Protein AF-A0A9E2L460-F1 (afdb_monomer_lite)

Radius of gyration: 28.59 Å; chains: 1; bounding box: 69×44×70 Å

pLDDT: mean 80.65, std 12.6, range [43.97, 96.81]

Organism: NCBI:txid2838768

Structure (mmCIF, N/CA/C/O backbone):
data_AF-A0A9E2L460-F1
#
_entry.id   AF-A0A9E2L460-F1
#
loop_
_atom_site.group_PDB
_atom_site.id
_atom_site.type_symbol
_atom_site.label_atom_id
_atom_site.label_alt_id
_atom_site.label_comp_id
_atom_site.label_asym_id
_atom_site.label_entity_id
_atom_site.label_seq_id
_atom_site.pdbx_PDB_ins_code
_atom_site.Cartn_x
_atom_site.Cartn_y
_atom_site.Cartn_z
_atom_site.occupancy
_atom_site.B_iso_or_equiv
_atom_site.auth_seq_id
_atom_site.auth_comp_id
_atom_site.auth_asym_id
_atom_site.auth_atom_id
_atom_site.pdbx_PDB_model_num
ATOM 1 N N . MET A 1 1 ? 49.991 26.097 -47.320 1.00 43.97 1 MET A N 1
ATOM 2 C CA . MET A 1 1 ? 49.537 25.570 -46.013 1.00 43.97 1 MET A CA 1
ATOM 3 C C . MET A 1 1 ? 48.182 24.904 -46.228 1.00 43.97 1 MET A C 1
ATOM 5 O O . MET A 1 1 ? 47.229 25.598 -46.544 1.00 43.97 1 MET A O 1
ATOM 9 N N . LYS A 1 2 ? 48.121 23.563 -46.229 1.00 45.56 2 LYS A N 1
ATOM 10 C CA . LYS A 1 2 ? 46.885 22.803 -46.502 1.00 45.56 2 LYS A CA 1
ATOM 11 C C . LYS A 1 2 ? 46.057 22.705 -45.217 1.00 45.56 2 LYS A C 1
ATOM 13 O O . LYS A 1 2 ? 46.533 22.156 -44.228 1.00 45.56 2 LYS A O 1
ATOM 18 N N . ASN A 1 3 ? 44.837 23.237 -45.254 1.00 48.38 3 ASN A N 1
ATOM 19 C CA . ASN A 1 3 ? 43.856 23.162 -44.174 1.00 48.38 3 ASN A CA 1
ATOM 20 C C . ASN A 1 3 ? 43.345 21.721 -44.005 1.00 48.38 3 ASN A C 1
ATOM 22 O O . ASN A 1 3 ? 42.545 21.244 -44.804 1.00 48.38 3 ASN A O 1
ATOM 26 N N . TYR A 1 4 ? 43.791 21.042 -42.946 1.00 57.22 4 TYR A N 1
ATOM 27 C CA . TYR A 1 4 ? 43.332 19.709 -42.529 1.00 57.22 4 TYR A CA 1
ATOM 28 C C . TYR A 1 4 ? 42.373 19.801 -41.326 1.00 57.22 4 TYR A C 1
ATOM 30 O O . TYR A 1 4 ? 42.657 19.265 -40.260 1.00 57.22 4 TYR A O 1
ATOM 38 N N . GLN A 1 5 ? 41.250 20.512 -41.468 1.00 56.81 5 GLN A N 1
ATOM 39 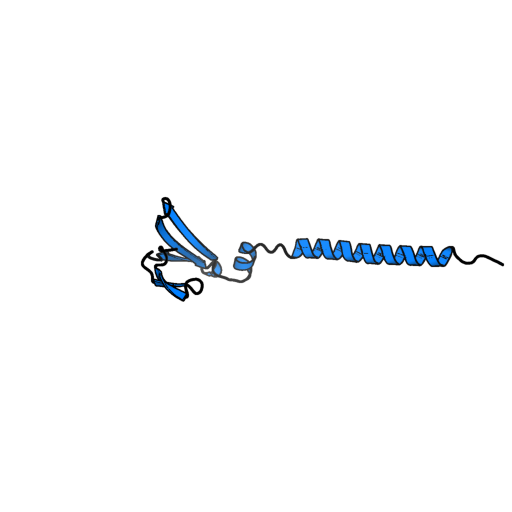C CA . GLN A 1 5 ? 40.310 20.761 -40.353 1.00 56.81 5 GLN A CA 1
ATOM 40 C C . GLN A 1 5 ? 38.868 20.253 -40.599 1.00 56.81 5 GLN A C 1
ATOM 42 O O . GLN A 1 5 ? 38.017 20.431 -39.740 1.00 56.81 5 GLN A O 1
ATOM 47 N N . GLY A 1 6 ? 38.571 19.579 -41.721 1.00 54.03 6 GLY A N 1
ATOM 48 C CA . GLY A 1 6 ? 37.193 19.148 -42.040 1.00 54.03 6 GLY A CA 1
ATOM 49 C C . GLY A 1 6 ? 36.775 17.773 -41.494 1.00 54.03 6 GLY A C 1
ATOM 50 O O . GLY A 1 6 ? 35.710 17.626 -40.914 1.00 54.03 6 GLY A O 1
ATOM 51 N N . ILE A 1 7 ? 37.622 16.745 -41.614 1.00 55.12 7 ILE A N 1
ATOM 52 C CA . ILE A 1 7 ? 37.159 15.341 -41.491 1.00 55.12 7 ILE A CA 1
ATOM 53 C C . ILE A 1 7 ? 37.192 14.811 -40.041 1.00 55.12 7 ILE A C 1
ATOM 55 O O . ILE A 1 7 ? 36.469 13.879 -39.687 1.00 55.12 7 ILE A O 1
ATOM 59 N N . LYS A 1 8 ? 38.028 15.392 -39.168 1.00 55.31 8 LYS A N 1
ATOM 60 C CA . LYS A 1 8 ? 38.146 14.968 -37.757 1.00 55.31 8 LYS A CA 1
ATOM 61 C C . LYS A 1 8 ? 37.007 15.516 -36.885 1.00 55.31 8 LYS A C 1
ATOM 63 O O . LYS A 1 8 ? 36.602 14.853 -35.936 1.00 55.31 8 LYS A O 1
ATOM 68 N N . SER A 1 9 ? 36.490 16.696 -37.238 1.00 58.75 9 SER A N 1
ATOM 69 C CA . SER A 1 9 ? 35.416 17.383 -36.514 1.00 58.75 9 SER A CA 1
ATOM 70 C C . SER A 1 9 ? 34.070 16.675 -36.700 1.00 58.75 9 SER A C 1
ATOM 72 O O . SER A 1 9 ? 33.399 16.360 -35.721 1.00 58.75 9 SER A O 1
ATOM 74 N N . GLU A 1 10 ? 33.728 16.291 -37.933 1.00 64.00 10 GLU A N 1
ATOM 75 C CA . GLU A 1 10 ? 32.454 15.620 -38.241 1.00 64.00 10 GLU A CA 1
ATOM 76 C C . GLU A 1 10 ? 32.297 14.279 -37.510 1.00 64.00 10 GLU A C 1
ATOM 78 O O . GLU A 1 10 ? 31.254 14.008 -36.919 1.00 64.00 10 GLU A O 1
ATOM 83 N N . LYS A 1 11 ? 33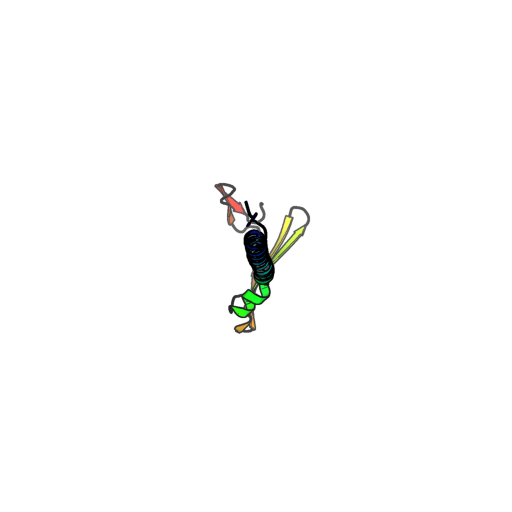.359 13.462 -37.451 1.00 71.38 11 LYS A N 1
ATOM 84 C CA . LYS A 1 11 ? 33.333 12.177 -36.727 1.00 71.38 11 LYS A CA 1
ATOM 85 C C . LYS A 1 11 ? 33.181 12.351 -35.212 1.00 71.38 11 LYS A C 1
ATOM 87 O O . LYS A 1 11 ? 32.546 11.522 -34.566 1.00 71.38 11 LYS A O 1
ATOM 92 N N . SER A 1 12 ? 33.734 13.430 -34.655 1.00 75.56 12 SER A N 1
ATOM 93 C CA . SER A 1 12 ? 33.601 13.774 -33.234 1.00 75.56 12 SER A CA 1
ATOM 94 C C . SER A 1 12 ? 32.183 14.244 -32.899 1.00 75.56 12 SER A C 1
ATOM 96 O O . SER A 1 12 ? 31.626 13.846 -31.880 1.00 75.56 12 SER A O 1
ATOM 98 N N . VAL A 1 13 ? 31.572 15.049 -33.772 1.00 85.75 13 VAL A N 1
ATOM 99 C CA . VAL A 1 13 ? 30.186 15.516 -33.613 1.00 85.75 13 VAL A CA 1
ATOM 100 C C . VAL A 1 13 ? 29.198 14.350 -33.699 1.00 85.75 13 VAL A C 1
ATOM 102 O O . VAL A 1 13 ? 28.288 14.260 -32.878 1.00 85.75 13 VAL A O 1
ATOM 105 N N . ILE A 1 14 ? 29.414 13.412 -34.627 1.00 87.12 14 ILE A N 1
ATOM 106 C CA . ILE A 1 14 ? 28.601 12.192 -34.745 1.00 87.12 14 ILE A CA 1
ATOM 107 C C . ILE A 1 14 ? 28.692 11.346 -33.468 1.00 87.12 14 ILE A C 1
ATOM 109 O O . ILE A 1 14 ? 27.676 10.851 -32.985 1.00 87.12 14 ILE A O 1
ATOM 113 N N . PHE A 1 15 ? 29.887 11.214 -32.886 1.00 88.25 15 PHE A N 1
ATOM 114 C CA . PHE A 1 15 ? 30.072 10.473 -31.639 1.00 88.25 15 PHE A CA 1
ATOM 115 C C . PHE A 1 15 ? 29.338 11.125 -30.456 1.00 88.25 15 PHE A C 1
ATOM 117 O O . PHE A 1 15 ? 28.702 10.429 -29.669 1.00 88.25 15 PHE A O 1
ATOM 124 N N . ILE A 1 16 ? 29.351 12.458 -30.357 1.00 91.50 16 ILE A N 1
ATOM 125 C CA . ILE A 1 16 ? 28.610 13.193 -29.318 1.00 91.50 16 ILE A CA 1
ATOM 126 C C . ILE A 1 16 ? 27.101 12.979 -29.470 1.00 91.50 16 ILE A C 1
ATOM 128 O O . ILE A 1 16 ? 26.424 12.691 -28.484 1.00 91.50 16 ILE A O 1
ATOM 132 N N . PHE A 1 17 ? 26.581 13.064 -30.697 1.00 93.94 17 PHE A N 1
ATOM 133 C CA . PHE A 1 17 ? 25.168 12.800 -30.970 1.00 93.94 17 PHE A CA 1
ATOM 134 C C . PHE A 1 17 ? 24.769 11.368 -30.613 1.00 93.94 17 PHE A C 1
ATOM 136 O O . PHE A 1 17 ? 23.705 11.160 -30.036 1.00 93.94 17 PHE A O 1
ATOM 143 N N . LEU A 1 18 ? 25.630 10.391 -30.903 1.00 94.12 18 LEU A N 1
ATOM 144 C CA . LEU A 1 18 ? 25.407 8.993 -30.545 1.00 94.12 18 LEU A CA 1
ATOM 145 C C . LEU A 1 18 ? 25.307 8.808 -29.024 1.00 94.12 18 LEU A C 1
ATOM 147 O O . LEU A 1 18 ? 24.385 8.154 -28.544 1.00 94.12 18 LEU A O 1
ATOM 151 N N . VAL A 1 19 ? 26.226 9.405 -28.258 1.00 94.94 19 VAL A N 1
ATOM 152 C CA . VAL A 1 19 ? 26.200 9.331 -26.788 1.00 94.94 19 VAL A CA 1
ATOM 153 C C . VAL A 1 19 ? 24.937 9.990 -26.238 1.00 94.94 19 VAL A C 1
ATOM 155 O O . VAL A 1 19 ? 24.251 9.397 -25.409 1.00 94.94 19 VAL A O 1
ATOM 158 N N . PHE A 1 20 ? 24.577 11.174 -26.741 1.00 96.06 20 PHE A N 1
ATOM 159 C CA . PHE A 1 20 ? 23.341 11.851 -26.344 1.00 96.06 20 PHE A CA 1
ATOM 160 C C . PHE A 1 20 ? 22.098 11.018 -26.663 1.00 96.06 20 PHE A C 1
ATOM 162 O O . PHE A 1 20 ? 21.195 10.917 -25.836 1.00 96.06 20 PHE A O 1
ATOM 169 N N . PHE A 1 21 ? 22.068 10.380 -27.832 1.00 96.44 21 PHE A N 1
ATOM 170 C CA . PHE A 1 21 ? 20.980 9.497 -28.230 1.00 96.44 21 PHE A CA 1
ATOM 171 C C . PHE A 1 21 ? 20.835 8.310 -27.271 1.00 96.44 21 PHE A C 1
ATOM 173 O O . PHE A 1 21 ? 19.735 8.045 -26.791 1.00 96.44 21 PHE A O 1
ATOM 180 N N . ILE A 1 22 ? 21.940 7.645 -26.919 1.00 96.81 22 ILE A N 1
ATOM 181 C CA . ILE A 1 22 ? 21.930 6.530 -25.960 1.00 96.81 22 ILE A CA 1
ATOM 182 C C . ILE A 1 22 ? 21.425 6.991 -24.587 1.00 96.81 22 ILE A C 1
ATOM 184 O O . ILE A 1 22 ? 20.612 6.297 -23.973 1.00 96.81 22 ILE A O 1
ATOM 188 N N . ILE A 1 23 ? 21.858 8.165 -24.113 1.00 96.81 23 ILE A N 1
ATOM 189 C CA . ILE A 1 23 ? 21.402 8.732 -22.835 1.00 96.81 23 ILE A CA 1
ATOM 190 C C . ILE A 1 23 ? 19.892 8.983 -22.863 1.00 96.81 23 ILE A C 1
ATOM 192 O O . ILE A 1 23 ? 19.194 8.584 -21.932 1.00 96.81 23 ILE A O 1
ATOM 196 N N . ILE A 1 24 ? 19.374 9.602 -23.927 1.00 96.44 24 ILE A N 1
ATOM 197 C CA . ILE A 1 24 ? 17.941 9.891 -24.072 1.00 96.44 24 ILE A CA 1
ATOM 198 C C . ILE A 1 24 ? 17.131 8.593 -24.079 1.00 96.44 24 ILE A C 1
ATOM 200 O O . ILE A 1 24 ? 16.178 8.468 -23.314 1.00 96.44 24 ILE A O 1
ATOM 204 N N . VAL A 1 25 ? 17.532 7.608 -24.885 1.00 96.38 25 VAL A N 1
ATOM 205 C CA . VAL A 1 25 ? 16.831 6.318 -24.977 1.00 96.38 25 VAL A CA 1
ATOM 206 C C . VAL A 1 25 ? 16.827 5.602 -23.627 1.00 96.38 25 VAL A C 1
ATOM 208 O O . VAL A 1 25 ? 15.775 5.166 -23.168 1.00 96.38 25 VAL A O 1
ATOM 211 N N . THR A 1 26 ? 17.976 5.544 -22.952 1.00 94.69 26 THR A N 1
ATOM 212 C CA . THR A 1 26 ? 18.090 4.912 -21.628 1.00 94.69 26 THR A CA 1
ATOM 213 C C . THR A 1 26 ? 17.228 5.632 -20.592 1.00 94.69 26 THR A C 1
ATOM 215 O O . THR A 1 26 ? 16.555 4.982 -19.798 1.00 94.69 26 THR A O 1
ATOM 218 N N . SER A 1 27 ? 17.190 6.966 -20.627 1.00 91.19 27 SER A N 1
ATOM 219 C CA . SER A 1 27 ? 16.387 7.769 -19.697 1.00 91.19 27 SER A CA 1
ATOM 220 C C . SER A 1 27 ? 14.891 7.534 -19.897 1.00 91.19 27 SER A C 1
ATOM 222 O O . SER A 1 27 ? 14.162 7.370 -18.924 1.00 91.19 27 SER A O 1
ATOM 224 N N . ILE A 1 28 ? 14.435 7.461 -21.152 1.00 91.38 28 ILE A N 1
ATOM 225 C CA . ILE A 1 28 ? 13.036 7.150 -21.477 1.00 91.38 28 ILE A CA 1
ATOM 226 C C . ILE A 1 28 ? 12.676 5.758 -20.952 1.00 91.38 28 ILE A C 1
ATOM 228 O O . ILE A 1 28 ? 11.683 5.620 -20.241 1.00 91.38 28 ILE A O 1
ATOM 232 N N . ILE A 1 29 ? 13.510 4.751 -21.236 1.00 88.19 29 ILE A N 1
ATOM 233 C CA . ILE A 1 29 ? 13.293 3.375 -20.769 1.00 88.19 29 ILE A CA 1
ATOM 234 C C . ILE A 1 29 ? 13.228 3.327 -19.239 1.00 88.19 29 ILE A C 1
ATOM 236 O O . ILE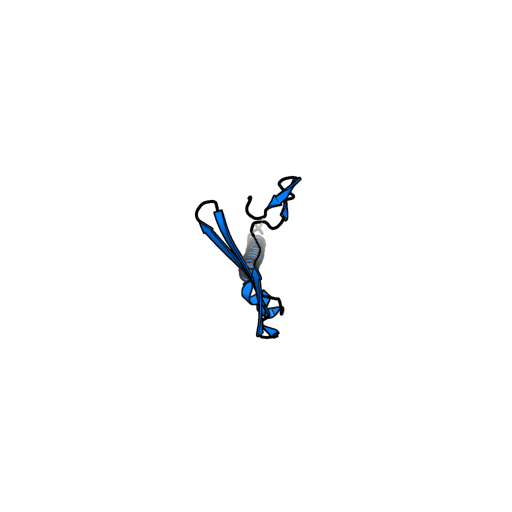 A 1 29 ? 12.313 2.722 -18.685 1.00 88.19 29 ILE A O 1
ATOM 240 N N . MET A 1 30 ? 14.147 4.008 -18.551 1.00 85.94 30 MET A N 1
ATOM 241 C CA . MET A 1 30 ? 14.181 4.070 -17.090 1.00 85.94 30 MET A CA 1
ATOM 242 C C . MET A 1 30 ? 12.900 4.687 -16.514 1.00 85.94 30 MET A C 1
ATOM 244 O O . MET A 1 30 ? 12.303 4.104 -15.614 1.00 85.94 30 MET A O 1
ATOM 248 N N . ILE A 1 31 ? 12.431 5.814 -17.063 1.00 84.56 31 ILE A N 1
ATOM 249 C CA . ILE A 1 31 ? 11.185 6.465 -16.622 1.00 84.56 31 ILE A CA 1
ATOM 250 C C . ILE A 1 31 ? 9.978 5.544 -16.833 1.00 84.56 31 ILE A C 1
ATOM 252 O O . ILE A 1 31 ? 9.092 5.497 -15.984 1.00 84.56 31 ILE A O 1
ATOM 256 N N . THR A 1 32 ? 9.933 4.800 -17.941 1.00 81.25 32 THR A N 1
ATOM 257 C CA . THR A 1 32 ? 8.832 3.860 -18.203 1.00 81.25 32 THR A CA 1
ATOM 258 C C . THR A 1 32 ? 8.909 2.592 -17.355 1.00 81.25 32 THR A C 1
ATOM 260 O O . THR A 1 32 ? 7.876 2.062 -16.969 1.00 81.25 32 THR A O 1
ATOM 263 N N . SER A 1 33 ? 10.113 2.117 -17.024 1.00 76.12 33 SER A N 1
ATOM 264 C CA . SER A 1 33 ? 10.317 0.895 -16.236 1.00 76.12 33 SER A CA 1
ATOM 265 C C . SER A 1 33 ? 10.095 1.106 -14.740 1.00 76.12 33 SER A C 1
ATOM 267 O O . SER A 1 33 ? 9.813 0.145 -14.034 1.00 76.12 33 SER A O 1
ATOM 269 N N . LEU A 1 34 ? 10.241 2.339 -14.251 1.00 71.38 34 LEU A N 1
ATOM 270 C CA . LEU A 1 34 ? 10.006 2.699 -12.850 1.00 71.38 34 LEU A CA 1
ATOM 271 C C . LEU A 1 34 ? 8.521 2.856 -12.505 1.00 71.38 34 LEU A C 1
ATOM 273 O O . LEU A 1 34 ? 8.184 3.054 -11.342 1.00 71.38 34 LEU A O 1
ATOM 277 N N . GLN A 1 35 ? 7.628 2.782 -13.492 1.00 67.62 35 GLN A N 1
ATOM 278 C CA . GLN A 1 35 ? 6.189 2.774 -13.252 1.00 67.62 35 GLN A CA 1
ATOM 279 C C . GLN A 1 35 ? 5.757 1.369 -12.813 1.00 67.62 35 GLN A C 1
ATOM 281 O O . GLN A 1 35 ? 5.085 0.653 -13.552 1.00 67.62 35 GLN A O 1
ATOM 286 N N . THR A 1 36 ? 6.169 0.948 -11.617 1.00 62.84 36 THR A N 1
ATOM 287 C CA . THR A 1 36 ? 5.619 -0.248 -10.978 1.00 62.84 36 THR A CA 1
ATOM 288 C C . THR A 1 36 ? 4.200 0.045 -10.510 1.00 62.84 36 THR A C 1
ATOM 290 O O . THR A 1 36 ? 3.922 1.055 -9.863 1.00 62.84 36 THR A O 1
ATOM 293 N N . ASN A 1 37 ? 3.268 -0.834 -10.878 1.00 64.88 37 ASN A N 1
ATOM 294 C CA . ASN A 1 37 ? 1.918 -0.786 -10.340 1.00 64.88 37 ASN A CA 1
ATOM 295 C C . ASN A 1 37 ? 1.958 -1.423 -8.941 1.00 64.88 37 ASN A C 1
ATOM 297 O O . ASN A 1 37 ? 2.130 -2.641 -8.863 1.00 64.88 37 ASN A O 1
ATOM 301 N N . PRO A 1 38 ? 1.770 -0.656 -7.852 1.00 65.50 38 PRO A N 1
ATOM 302 C CA . PRO A 1 38 ? 1.905 -1.176 -6.492 1.00 65.50 38 PRO A CA 1
ATOM 303 C C . PRO A 1 38 ? 0.926 -2.321 -6.203 1.00 65.50 38 PRO A C 1
ATOM 305 O O . PRO A 1 38 ? 1.229 -3.208 -5.416 1.00 65.50 38 PRO A O 1
ATOM 308 N N . VAL A 1 39 ? -0.232 -2.361 -6.874 1.00 64.44 39 VAL A N 1
ATOM 309 C CA . VAL A 1 39 ? -1.185 -3.475 -6.743 1.00 64.44 39 VAL A CA 1
ATOM 310 C C . VAL A 1 39 ? -0.647 -4.743 -7.405 1.00 64.44 39 VAL A C 1
ATOM 312 O O . VAL A 1 39 ? -0.800 -5.828 -6.852 1.00 64.44 39 VAL A O 1
ATOM 315 N N . ALA A 1 40 ? -0.014 -4.615 -8.575 1.00 64.25 40 ALA A N 1
ATOM 316 C CA . ALA A 1 40 ? 0.582 -5.753 -9.271 1.00 64.25 40 ALA A CA 1
ATOM 317 C C . ALA A 1 40 ? 1.770 -6.319 -8.483 1.00 64.25 40 ALA A C 1
ATOM 319 O O . ALA A 1 40 ? 1.876 -7.530 -8.341 1.00 64.25 40 ALA A O 1
ATOM 320 N N . GLU A 1 41 ? 2.590 -5.447 -7.897 1.00 68.81 41 GLU A N 1
ATOM 321 C CA . GLU A 1 41 ? 3.739 -5.824 -7.072 1.00 68.81 41 GLU A CA 1
ATOM 322 C C . GLU A 1 41 ? 3.322 -6.554 -5.784 1.00 68.81 41 GLU A C 1
ATOM 324 O O . GLU A 1 41 ? 3.920 -7.566 -5.432 1.00 68.81 41 GLU A O 1
ATOM 329 N N . ILE A 1 42 ? 2.246 -6.115 -5.116 1.00 65.69 42 ILE A N 1
ATOM 330 C CA . ILE A 1 42 ? 1.701 -6.809 -3.933 1.00 65.69 42 ILE A CA 1
ATOM 331 C C . ILE A 1 42 ? 1.211 -8.220 -4.292 1.00 65.69 42 ILE A C 1
ATOM 333 O O . ILE A 1 42 ? 1.392 -9.157 -3.516 1.00 65.69 42 ILE A O 1
ATOM 337 N N . ILE A 1 43 ? 0.593 -8.380 -5.466 1.00 66.12 43 ILE A N 1
ATOM 338 C CA . ILE A 1 43 ? 0.116 -9.681 -5.950 1.00 66.12 43 ILE A CA 1
ATOM 339 C C . ILE A 1 43 ? 1.290 -10.582 -6.359 1.00 66.12 43 ILE A C 1
ATOM 341 O O . ILE A 1 43 ? 1.242 -11.779 -6.100 1.00 66.12 43 ILE A O 1
ATOM 345 N N . GLU A 1 44 ? 2.326 -10.026 -6.990 1.00 65.19 44 GLU A N 1
ATOM 346 C CA . GLU A 1 44 ? 3.502 -10.768 -7.462 1.00 65.19 44 GLU A CA 1
ATOM 347 C C . GLU A 1 44 ? 4.421 -11.214 -6.311 1.00 65.19 44 GLU A C 1
ATOM 349 O O . GLU A 1 44 ? 5.015 -12.287 -6.384 1.00 65.19 44 GLU A O 1
ATOM 354 N N . ASN A 1 45 ? 4.487 -10.435 -5.227 1.00 72.06 45 ASN A N 1
ATOM 355 C CA . ASN A 1 45 ? 5.338 -10.703 -4.063 1.00 72.06 45 ASN A CA 1
ATOM 356 C C . ASN A 1 45 ? 4.632 -11.452 -2.914 1.00 72.06 45 ASN A C 1
ATOM 358 O O . ASN A 1 45 ? 5.155 -11.484 -1.799 1.00 72.06 45 ASN A O 1
ATOM 362 N N . ASP A 1 46 ? 3.455 -12.048 -3.150 1.00 66.38 46 ASP A N 1
ATOM 363 C CA . ASP A 1 46 ? 2.661 -12.761 -2.129 1.00 66.38 46 ASP A CA 1
ATOM 364 C C . ASP A 1 46 ? 2.355 -11.914 -0.873 1.00 66.38 46 ASP A C 1
ATOM 366 O O . ASP A 1 46 ? 2.210 -12.423 0.250 1.00 66.38 46 ASP A O 1
ATOM 370 N N . GLU A 1 47 ? 2.237 -10.598 -1.048 1.00 74.56 47 GLU A N 1
ATOM 371 C CA . GLU A 1 47 ? 1.957 -9.669 0.035 1.00 74.56 47 GLU A CA 1
ATOM 372 C C . GLU A 1 47 ? 0.448 -9.514 0.284 1.00 74.56 47 GLU A C 1
ATOM 374 O O . GLU A 1 47 ? -0.408 -9.685 -0.587 1.00 74.56 47 GLU A O 1
ATOM 379 N N . ALA A 1 48 ? 0.096 -9.183 1.529 1.00 81.12 48 ALA A N 1
ATOM 380 C CA . ALA A 1 48 ? -1.290 -8.937 1.903 1.00 81.12 48 ALA A CA 1
ATOM 381 C C . ALA A 1 48 ? -1.756 -7.561 1.398 1.00 81.12 48 ALA A C 1
ATOM 383 O O . ALA A 1 48 ? -1.198 -6.529 1.787 1.00 81.12 48 ALA A O 1
ATOM 384 N N . LEU A 1 49 ? -2.836 -7.540 0.615 1.00 85.75 49 LEU A N 1
ATOM 385 C CA . LEU A 1 49 ? -3.527 -6.320 0.207 1.00 85.75 49 LEU A CA 1
ATOM 386 C C . LEU A 1 49 ? -4.203 -5.698 1.430 1.00 85.75 49 LEU A C 1
ATOM 388 O O . LEU A 1 49 ? -5.072 -6.313 2.041 1.00 85.75 49 LEU A O 1
ATOM 392 N N . LYS A 1 50 ? -3.799 -4.481 1.794 1.00 87.81 50 LYS A N 1
ATOM 393 C CA . LYS A 1 50 ? -4.327 -3.733 2.941 1.00 87.81 50 LYS A CA 1
ATOM 394 C C . LYS A 1 50 ? -5.113 -2.530 2.435 1.00 87.81 50 LYS A C 1
ATOM 396 O O . LYS A 1 50 ? -4.553 -1.679 1.752 1.00 87.81 50 LYS A O 1
ATOM 401 N N . ILE A 1 51 ? -6.394 -2.465 2.773 1.00 89.25 51 ILE A N 1
ATOM 402 C CA . ILE A 1 51 ? -7.306 -1.383 2.402 1.00 89.25 51 ILE A CA 1
ATOM 403 C C . ILE A 1 51 ? -7.838 -0.758 3.689 1.00 89.25 51 ILE A C 1
ATOM 405 O O . ILE A 1 51 ? -8.334 -1.467 4.561 1.00 89.25 51 ILE A O 1
ATOM 409 N N . LEU A 1 52 ? -7.720 0.563 3.802 1.00 90.88 52 LEU A N 1
ATOM 410 C CA . LEU A 1 52 ? -8.288 1.343 4.896 1.00 90.88 52 LEU A CA 1
ATOM 411 C C . LEU A 1 52 ? -9.560 2.032 4.396 1.00 90.88 52 LEU A C 1
ATOM 413 O O . LEU A 1 52 ? -9.516 2.793 3.431 1.00 90.88 52 LEU A O 1
ATOM 417 N N . PHE A 1 53 ? -10.674 1.768 5.063 1.00 90.06 53 PHE A N 1
ATOM 418 C CA . PHE A 1 53 ? -11.933 2.470 4.878 1.00 90.06 53 PHE A CA 1
ATOM 419 C C . PHE A 1 53 ? -12.077 3.505 5.984 1.00 90.06 53 PHE A C 1
ATOM 421 O O . PHE A 1 53 ? -12.051 3.148 7.159 1.00 90.06 53 PHE A O 1
ATOM 428 N N . VAL A 1 54 ? -12.243 4.768 5.600 1.00 88.88 54 VAL A N 1
ATOM 429 C CA . VAL A 1 54 ? -12.548 5.867 6.517 1.00 88.88 54 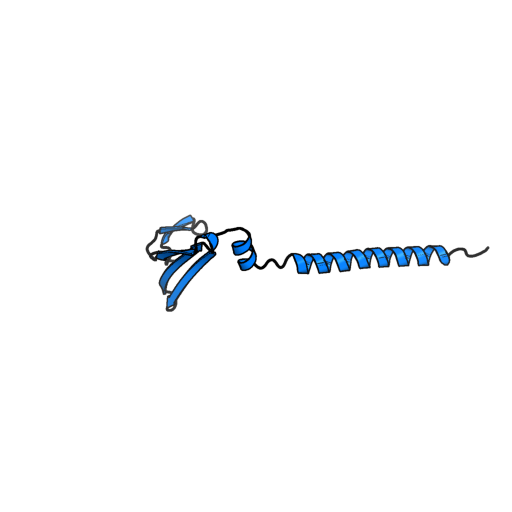VAL A CA 1
ATOM 430 C C . VAL A 1 54 ? -13.823 6.532 6.021 1.00 88.88 54 VAL A C 1
ATOM 432 O O . VAL A 1 54 ? -13.911 6.915 4.854 1.00 88.88 54 VAL A O 1
ATOM 435 N N . LEU A 1 55 ?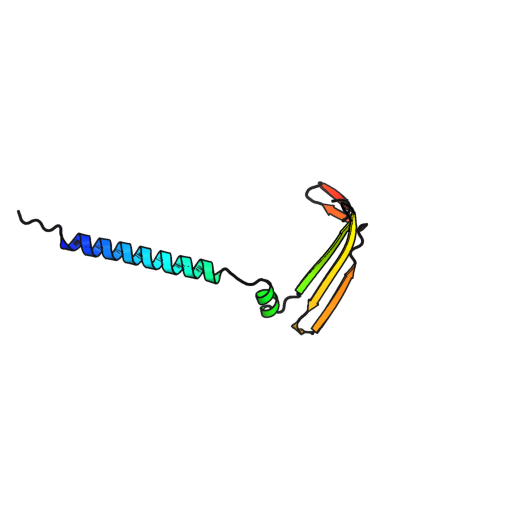 -14.825 6.607 6.888 1.00 87.81 55 LEU A N 1
ATOM 436 C CA . LEU A 1 55 ? -16.063 7.332 6.643 1.00 87.81 55 LEU A CA 1
ATOM 437 C C . LEU A 1 55 ? -16.102 8.545 7.567 1.00 87.81 55 LEU A C 1
ATOM 439 O O . LEU A 1 55 ? -16.004 8.395 8.786 1.00 87.81 55 LEU A O 1
ATOM 443 N N . GLU A 1 56 ? -16.290 9.720 6.983 1.00 87.56 56 GLU A N 1
ATOM 444 C CA . GLU A 1 56 ? -16.287 11.004 7.682 1.00 87.56 56 GLU A CA 1
ATOM 445 C C . GLU A 1 56 ? -17.597 11.752 7.419 1.00 87.56 56 GLU A C 1
ATOM 447 O O . GLU A 1 56 ? -18.156 11.682 6.321 1.00 87.56 56 GLU A O 1
ATOM 452 N N . ASP A 1 57 ? -18.076 12.471 8.432 1.00 87.25 57 ASP A N 1
ATOM 453 C CA . ASP A 1 57 ? -19.146 13.462 8.329 1.00 87.25 57 ASP A CA 1
ATOM 454 C C . ASP A 1 57 ? -18.628 14.795 8.886 1.00 87.25 57 ASP A C 1
ATOM 456 O O . ASP A 1 57 ? -18.499 14.993 10.097 1.00 87.25 57 ASP A O 1
ATOM 460 N N . GLY A 1 58 ? -18.234 15.694 7.983 1.00 86.19 58 GLY A N 1
ATOM 461 C CA . GLY A 1 58 ? -17.538 16.929 8.343 1.00 86.19 58 GLY A CA 1
ATOM 462 C C . GLY A 1 58 ? -16.154 16.653 8.939 1.00 86.19 58 GLY A C 1
ATOM 463 O O . GLY A 1 58 ? -15.332 16.005 8.306 1.00 86.19 58 GLY A O 1
ATOM 464 N N . GLU A 1 59 ? -15.899 17.161 10.147 1.00 80.00 59 GLU A N 1
ATOM 465 C CA . GLU A 1 59 ? -14.653 16.917 10.900 1.00 80.00 59 GLU A CA 1
ATOM 466 C C . GLU A 1 59 ? -14.735 15.665 11.795 1.00 80.00 59 GLU A C 1
ATOM 468 O O . GLU A 1 59 ? -13.823 15.394 12.572 1.00 80.00 59 GLU A O 1
ATOM 473 N N . GLN A 1 60 ? -15.835 14.907 11.734 1.00 80.94 60 GLN A N 1
ATOM 474 C CA . GLN A 1 60 ? -16.040 13.740 12.584 1.00 80.94 60 GLN A CA 1
ATOM 475 C C . GLN A 1 60 ? -15.839 12.438 11.806 1.00 80.94 60 GLN A C 1
ATOM 477 O O . GLN A 1 60 ? -16.594 12.119 10.886 1.00 80.94 60 GLN A O 1
ATOM 482 N N . VAL A 1 61 ? -14.870 11.628 12.237 1.00 83.00 61 VAL A N 1
ATOM 483 C CA . VAL A 1 61 ? -14.697 10.256 11.743 1.00 83.00 61 VAL A CA 1
ATOM 484 C C . VAL A 1 61 ? -15.803 9.372 12.327 1.00 83.00 61 VAL A C 1
ATOM 486 O O . VAL A 1 61 ? -15.885 9.170 13.540 1.00 83.00 61 VAL A O 1
ATOM 489 N N . LEU A 1 62 ? -16.673 8.845 11.466 1.00 84.19 62 LEU A N 1
ATOM 490 C CA . LEU A 1 62 ? -17.782 7.970 11.850 1.00 84.19 62 LEU A CA 1
ATOM 491 C C . LEU A 1 62 ? -17.342 6.512 11.979 1.00 84.19 62 LEU A C 1
ATOM 493 O O . LEU A 1 62 ? -17.837 5.781 12.839 1.00 84.19 62 LEU A O 1
ATOM 497 N N . PHE A 1 63 ? -16.450 6.074 11.090 1.00 85.12 63 PHE A N 1
ATOM 498 C CA . PHE A 1 63 ? -16.071 4.672 10.986 1.00 85.12 63 PHE A CA 1
ATOM 499 C C . PHE A 1 63 ? -14.710 4.487 10.321 1.00 85.12 63 PHE A C 1
ATOM 501 O O . PHE A 1 63 ? -14.458 5.058 9.261 1.00 85.12 63 PHE A O 1
ATOM 508 N N . THR A 1 64 ? -13.886 3.625 10.918 1.00 89.38 64 THR A N 1
ATOM 509 C CA . THR A 1 64 ? -12.555 3.278 10.417 1.00 89.38 64 THR A CA 1
ATOM 510 C C . THR A 1 64 ? -12.369 1.770 10.443 1.00 89.38 64 THR A C 1
ATOM 512 O O . THR A 1 64 ? -12.344 1.163 11.513 1.00 89.38 64 THR A O 1
ATOM 515 N N . ASP A 1 65 ? -12.186 1.174 9.273 1.00 91.44 65 ASP A N 1
ATOM 516 C CA . ASP A 1 65 ? -12.043 -0.269 9.103 1.00 91.44 65 ASP A CA 1
ATOM 517 C C . ASP A 1 65 ? -10.824 -0.602 8.256 1.00 91.44 65 ASP A C 1
ATOM 519 O O . ASP A 1 65 ? -10.586 0.001 7.211 1.00 91.44 65 ASP A O 1
ATOM 523 N N . VAL A 1 66 ? -10.074 -1.616 8.674 1.00 91.56 66 VAL A N 1
ATOM 524 C CA . VAL A 1 66 ? -8.975 -2.161 7.881 1.00 91.56 66 VAL A CA 1
ATOM 525 C C . VAL A 1 66 ? -9.379 -3.522 7.352 1.00 91.56 66 VAL A C 1
ATOM 527 O O . VAL A 1 66 ? -9.637 -4.460 8.110 1.00 91.56 66 VAL A O 1
ATOM 530 N N . PHE A 1 67 ? -9.390 -3.635 6.031 1.00 91.94 67 PHE A N 1
ATOM 531 C CA . PHE A 1 67 ? -9.548 -4.889 5.322 1.00 91.94 67 PHE A CA 1
ATOM 532 C C . PHE A 1 67 ? -8.190 -5.380 4.831 1.00 91.94 67 PHE A C 1
ATOM 534 O O . PHE A 1 67 ? -7.481 -4.684 4.106 1.00 91.94 67 PHE A O 1
ATOM 541 N N . ILE A 1 68 ? -7.830 -6.594 5.225 1.00 91.06 68 ILE A N 1
ATOM 542 C CA . ILE A 1 68 ? -6.611 -7.271 4.802 1.00 91.06 68 ILE A CA 1
ATOM 543 C C . ILE A 1 68 ? -7.011 -8.491 3.987 1.00 91.06 68 ILE A C 1
ATOM 545 O O . ILE A 1 68 ? -7.676 -9.382 4.507 1.00 91.06 68 ILE A O 1
ATOM 549 N N . TYR A 1 69 ? -6.582 -8.561 2.732 1.00 89.50 69 TYR A N 1
ATOM 550 C CA . TYR A 1 69 ? -6.813 -9.698 1.852 1.00 89.50 69 TYR A CA 1
ATOM 551 C C . TYR A 1 69 ? -5.499 -10.379 1.487 1.00 89.50 69 TYR A C 1
ATOM 553 O O . TYR A 1 69 ? -4.570 -9.742 0.994 1.00 89.50 69 TYR A O 1
ATOM 561 N N . TYR A 1 70 ? -5.427 -11.687 1.720 1.00 87.81 70 TYR A N 1
ATOM 562 C CA . TYR A 1 70 ? -4.287 -12.512 1.350 1.00 87.81 70 TYR A CA 1
ATOM 563 C C . TYR A 1 70 ? -4.620 -13.322 0.090 1.00 87.81 70 TYR A C 1
ATOM 565 O O . TYR A 1 70 ? -5.333 -14.330 0.198 1.00 87.81 70 TYR A O 1
ATOM 573 N N . PRO A 1 71 ? -4.126 -12.915 -1.096 1.00 81.81 71 PRO A N 1
ATOM 574 C CA . PRO A 1 71 ? -4.520 -13.530 -2.363 1.00 81.81 71 PRO A CA 1
ATOM 575 C C . PRO A 1 71 ? -4.134 -15.011 -2.448 1.00 81.81 71 PRO A C 1
ATOM 577 O O . PRO A 1 71 ? -4.929 -15.818 -2.918 1.00 81.81 71 PRO A O 1
ATOM 580 N N . VAL A 1 72 ? -2.978 -15.401 -1.900 1.00 84.38 72 VAL A N 1
ATOM 581 C CA . VAL A 1 72 ? -2.470 -16.786 -1.959 1.00 84.38 72 VAL A CA 1
ATOM 582 C C . VAL A 1 72 ? -3.386 -17.783 -1.246 1.00 84.38 72 VAL A C 1
ATOM 584 O O . VAL A 1 72 ? -3.596 -18.897 -1.718 1.00 84.38 72 VAL A O 1
ATOM 587 N N . SER A 1 73 ? -3.945 -17.397 -0.094 1.00 88.88 73 SER A N 1
ATOM 588 C CA . SER A 1 73 ? -4.820 -18.278 0.695 1.00 88.88 73 SER A CA 1
ATOM 589 C C . SER A 1 73 ? -6.311 -18.006 0.485 1.00 88.88 73 SER A C 1
ATOM 591 O O . SER A 1 73 ? -7.134 -18.728 1.049 1.00 88.88 73 SER A O 1
ATOM 593 N N . ASN A 1 74 ? -6.662 -16.992 -0.319 1.00 86.75 74 ASN A N 1
ATOM 594 C CA . ASN A 1 74 ? -8.022 -16.471 -0.493 1.00 86.75 74 ASN A CA 1
ATOM 595 C C . ASN A 1 74 ? -8.716 -16.143 0.841 1.00 86.75 74 ASN A C 1
ATOM 597 O O . ASN A 1 74 ? -9.915 -16.370 1.011 1.00 86.75 74 ASN A O 1
ATOM 601 N N . ARG A 1 75 ? -7.956 -15.642 1.822 1.00 89.62 75 ARG A N 1
ATOM 602 C CA . ARG A 1 75 ? -8.479 -15.273 3.143 1.00 89.62 75 ARG A CA 1
ATOM 603 C C . ARG A 1 75 ? -8.500 -13.765 3.299 1.00 89.62 75 ARG A C 1
ATOM 605 O O . ARG A 1 75 ? -7.542 -13.088 2.942 1.00 89.62 75 ARG A O 1
ATOM 612 N N . GLY A 1 76 ? -9.587 -13.266 3.875 1.00 91.69 76 GLY A N 1
ATOM 613 C CA . GLY A 1 76 ? -9.732 -11.875 4.282 1.00 91.69 76 GLY A CA 1
ATOM 614 C C . GLY A 1 76 ? -9.839 -11.754 5.799 1.00 91.69 76 GLY A C 1
ATOM 615 O O . GLY A 1 76 ? -10.377 -12.643 6.459 1.00 91.69 76 GLY A O 1
ATOM 616 N N . ALA A 1 77 ? -9.355 -10.645 6.339 1.00 92.31 77 ALA A N 1
ATOM 617 C CA . ALA A 1 77 ? -9.617 -10.199 7.696 1.00 92.31 77 ALA A CA 1
ATOM 618 C C . ALA A 1 77 ? -10.154 -8.769 7.636 1.00 92.31 77 ALA A C 1
ATOM 620 O O . ALA A 1 77 ? -9.619 -7.936 6.910 1.00 92.31 77 ALA A O 1
ATOM 621 N N . LEU A 1 78 ? -11.209 -8.496 8.394 1.00 93.56 78 LEU A N 1
ATOM 622 C CA . LEU A 1 78 ? -11.753 -7.159 8.579 1.00 93.56 78 LEU A CA 1
ATOM 623 C C . LEU A 1 78 ? -11.715 -6.862 10.071 1.00 93.56 78 LEU A C 1
ATOM 625 O O . LEU A 1 78 ? -12.195 -7.673 10.867 1.00 93.56 78 LEU A O 1
ATOM 629 N N . PHE A 1 79 ? -11.134 -5.734 10.451 1.00 91.38 79 PHE A N 1
ATOM 630 C CA . PHE A 1 79 ? -11.178 -5.278 11.831 1.00 91.38 79 PHE A CA 1
ATOM 631 C C . PHE A 1 79 ? -11.409 -3.779 11.902 1.00 91.38 79 PHE A C 1
ATOM 633 O O . PHE A 1 79 ? -10.870 -3.000 11.114 1.00 91.38 79 PHE A O 1
ATOM 640 N N . ASN A 1 80 ? -12.209 -3.410 12.894 1.00 90.25 80 ASN A N 1
ATOM 641 C CA . ASN A 1 80 ? -12.534 -2.034 13.193 1.00 90.25 80 ASN A CA 1
ATOM 642 C C . ASN A 1 80 ? -11.441 -1.400 14.049 1.00 90.25 80 ASN A C 1
ATOM 644 O O . ASN A 1 80 ? -10.929 -2.032 14.978 1.00 90.25 80 ASN A O 1
ATOM 648 N N . ILE A 1 81 ? -11.107 -0.149 13.739 1.00 88.56 81 ILE A N 1
ATOM 649 C CA . ILE A 1 81 ? -10.269 0.707 14.574 1.00 88.56 81 ILE A CA 1
ATOM 650 C C . ILE A 1 81 ? -11.188 1.741 15.230 1.00 88.56 81 ILE A C 1
ATOM 652 O O . ILE A 1 81 ? -11.597 2.701 14.576 1.00 88.56 81 ILE A O 1
ATOM 656 N N . PRO A 1 82 ? -11.518 1.577 16.522 1.00 86.25 82 PRO A N 1
ATOM 657 C CA . PRO A 1 82 ? -12.339 2.547 17.231 1.00 86.25 82 PRO A CA 1
ATOM 658 C C . PRO A 1 82 ? -11.668 3.927 17.260 1.00 86.25 82 PRO A C 1
ATOM 660 O O . PRO A 1 82 ? -10.470 4.019 17.531 1.00 86.25 82 PRO A O 1
ATOM 663 N N . GLY A 1 83 ? -12.431 5.006 17.064 1.00 82.31 83 GLY A N 1
ATOM 664 C CA . GLY A 1 83 ? -11.907 6.382 17.118 1.00 82.31 83 GLY A CA 1
ATOM 665 C C . GLY A 1 83 ? -11.280 6.751 18.471 1.00 82.31 83 GLY A C 1
ATOM 666 O O . GLY A 1 83 ? -10.311 7.497 18.550 1.00 82.31 83 GLY A O 1
ATOM 667 N N . ASN A 1 84 ? -11.744 6.133 19.559 1.00 84.06 84 ASN A N 1
ATOM 668 C CA . ASN A 1 84 ? -11.163 6.292 20.893 1.00 84.06 84 ASN A CA 1
ATOM 669 C C . ASN A 1 84 ? -9.860 5.494 21.112 1.00 84.06 84 ASN A C 1
ATOM 671 O O . ASN A 1 84 ? -9.372 5.439 22.243 1.00 84.06 84 ASN A O 1
ATOM 675 N N . THR A 1 85 ? -9.300 4.867 20.074 1.00 85.06 85 THR A N 1
ATOM 676 C CA . THR A 1 85 ? -8.000 4.194 20.150 1.00 85.06 85 THR A CA 1
ATOM 677 C C . THR A 1 85 ? -6.904 5.232 20.358 1.00 85.06 85 THR A C 1
ATOM 679 O O . THR A 1 85 ? -6.781 6.175 19.581 1.00 85.06 85 THR A O 1
ATOM 682 N N . GLY A 1 86 ? -6.098 5.066 21.408 1.00 81.94 86 GLY A N 1
ATOM 683 C CA . GLY A 1 86 ? -4.953 5.937 21.6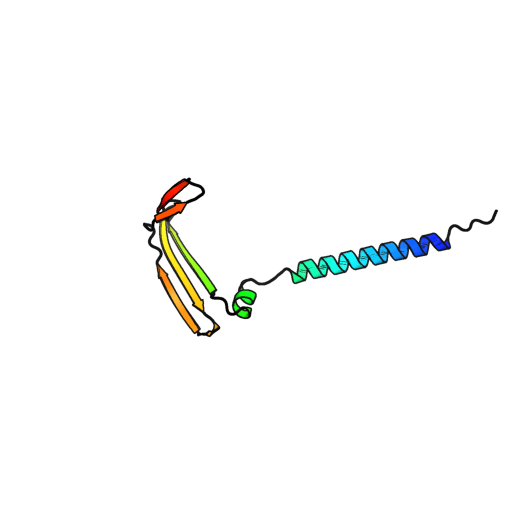63 1.00 81.94 86 GLY A CA 1
ATOM 684 C C . GLY A 1 86 ? -3.814 5.665 20.678 1.00 81.94 86 GLY A C 1
ATOM 685 O O . GLY A 1 86 ? -3.346 4.532 20.575 1.00 81.94 86 GLY A O 1
ATOM 686 N N . ALA A 1 87 ? -3.345 6.703 19.994 1.00 84.38 87 ALA A N 1
ATOM 687 C CA . ALA A 1 87 ? -2.206 6.676 19.093 1.00 84.38 87 ALA A CA 1
ATOM 688 C C . ALA A 1 87 ? -1.103 7.619 19.593 1.00 84.38 87 ALA A C 1
ATOM 690 O O . ALA A 1 87 ? -1.351 8.678 20.176 1.00 84.38 87 ALA A O 1
ATOM 691 N N . ILE A 1 88 ? 0.151 7.212 19.389 1.00 84.12 88 ILE A N 1
ATOM 692 C CA . ILE A 1 88 ? 1.313 8.043 19.705 1.00 84.12 88 ILE A CA 1
ATOM 693 C C . ILE A 1 88 ? 1.594 8.914 18.487 1.00 84.12 88 ILE A C 1
ATOM 695 O O . ILE A 1 88 ? 2.099 8.430 17.474 1.00 84.12 88 ILE A O 1
ATOM 699 N N . TYR A 1 89 ? 1.301 10.204 18.599 1.00 81.19 89 TYR A N 1
ATOM 700 C CA . TYR A 1 89 ? 1.562 11.160 17.534 1.00 81.19 89 TYR A CA 1
ATOM 701 C C . TYR A 1 89 ? 2.914 11.825 17.759 1.00 81.19 89 TYR A C 1
ATOM 703 O O . TYR A 1 89 ? 3.053 12.741 18.572 1.00 81.19 89 TYR A O 1
ATOM 711 N N . SER A 1 90 ? 3.926 11.378 17.013 1.00 77.81 90 SER A N 1
ATOM 712 C CA . SER A 1 90 ? 5.270 11.973 17.052 1.00 77.81 90 SER A CA 1
ATOM 713 C C . SER A 1 90 ? 5.264 13.461 16.680 1.00 77.81 90 SER A C 1
ATOM 715 O O . SER A 1 90 ? 6.064 14.219 17.220 1.00 77.81 90 SER A O 1
ATOM 717 N N . SER A 1 91 ? 4.324 13.893 15.833 1.00 79.12 91 SER A N 1
ATOM 718 C CA . SER A 1 91 ? 4.091 15.297 15.469 1.00 79.12 91 SER A CA 1
ATOM 719 C C . SER A 1 91 ? 3.583 16.161 16.628 1.00 79.12 91 SER A C 1
ATOM 721 O O . SER A 1 91 ? 3.877 17.352 16.673 1.00 79.12 91 SER A O 1
ATOM 723 N N . LEU A 1 92 ? 2.834 15.573 17.564 1.00 78.12 92 LEU A N 1
ATOM 724 C CA . LEU A 1 92 ? 2.222 16.272 18.698 1.00 78.12 92 LEU A CA 1
ATOM 725 C C . LEU A 1 92 ? 3.013 16.089 20.004 1.00 78.12 92 LEU A C 1
ATOM 727 O O . LEU A 1 92 ? 2.706 16.739 21.002 1.00 78.12 92 LEU A O 1
ATOM 731 N N . GLY A 1 93 ? 4.005 15.189 20.028 1.00 84.75 93 GLY A N 1
ATOM 732 C CA . GLY A 1 93 ? 4.798 14.872 21.221 1.00 84.75 93 GLY A CA 1
ATOM 733 C C . GLY A 1 93 ? 3.981 14.271 22.372 1.00 84.75 93 GLY A C 1
ATOM 734 O O . GLY A 1 93 ? 4.444 14.257 23.512 1.00 84.75 93 GLY A O 1
ATOM 735 N N . ARG A 1 94 ? 2.761 13.797 22.092 1.00 83.81 94 ARG A N 1
ATOM 736 C CA . ARG A 1 94 ? 1.816 13.264 23.079 1.00 83.81 94 ARG A CA 1
ATOM 737 C C . ARG A 1 94 ? 1.046 12.068 22.526 1.00 83.81 94 ARG A C 1
ATOM 739 O O . ARG A 1 94 ? 1.012 11.831 21.319 1.00 83.81 94 ARG A O 1
ATOM 746 N N . VAL A 1 95 ? 0.414 11.332 23.434 1.00 86.50 95 VAL A N 1
ATOM 747 C CA . VAL A 1 95 ? -0.611 10.344 23.086 1.00 86.50 95 VAL A CA 1
ATOM 748 C C . VAL A 1 95 ? -1.935 11.078 22.922 1.00 86.50 95 VAL A C 1
ATOM 750 O O . VAL A 1 95 ? -2.282 11.893 23.778 1.00 86.50 95 VAL A O 1
ATOM 753 N N . ASP A 1 96 ? -2.657 10.792 21.846 1.00 85.00 96 ASP A N 1
ATOM 754 C CA . ASP A 1 96 ? -4.004 11.312 21.616 1.00 85.00 96 ASP A CA 1
ATOM 755 C C . ASP A 1 96 ? -4.908 10.232 21.018 1.00 85.00 96 ASP A C 1
ATOM 757 O O . ASP A 1 96 ? -4.435 9.154 20.657 1.00 85.00 96 ASP A O 1
ATOM 761 N N . ARG A 1 97 ? -6.212 10.488 20.942 1.00 85.62 97 ARG A N 1
ATOM 762 C CA . ARG A 1 97 ? -7.149 9.598 20.248 1.00 85.62 97 ARG A CA 1
ATOM 763 C C . ARG A 1 97 ? -6.939 9.660 18.742 1.00 85.62 97 ARG A C 1
ATOM 765 O O . ARG A 1 97 ? -6.547 10.701 18.221 1.00 85.62 97 ARG A O 1
ATOM 772 N N . ILE A 1 98 ? -7.249 8.561 18.054 1.00 83.25 98 ILE A N 1
ATOM 773 C CA . ILE A 1 98 ? -7.043 8.486 16.609 1.00 83.25 98 ILE A CA 1
ATOM 774 C C . ILE A 1 98 ? -7.987 9.396 15.812 1.00 83.25 98 ILE A C 1
ATOM 776 O O . ILE A 1 98 ? -7.673 9.762 14.689 1.00 83.25 98 ILE A O 1
ATOM 780 N N . ASP A 1 99 ? -9.116 9.776 16.411 1.00 77.31 99 ASP A N 1
ATOM 781 C CA . ASP A 1 99 ? -10.120 10.675 15.836 1.00 77.31 99 ASP A CA 1
ATOM 782 C C . ASP A 1 99 ? -9.972 12.146 16.259 1.00 77.31 99 ASP A C 1
ATOM 784 O O . ASP A 1 99 ? -10.816 12.968 15.916 1.00 77.31 99 ASP A O 1
ATOM 788 N N . ALA A 1 100 ? -8.937 12.486 17.034 1.00 72.62 100 ALA A N 1
ATOM 789 C CA . ALA A 1 100 ? -8.694 13.856 17.489 1.00 72.62 100 ALA A CA 1
ATOM 790 C C . ALA A 1 100 ? -7.889 14.704 16.486 1.00 72.62 100 ALA A C 1
ATOM 792 O O . ALA A 1 100 ? -7.622 15.876 16.766 1.00 72.62 100 ALA A O 1
ATOM 793 N N . VAL A 1 101 ? -7.459 14.107 15.369 1.00 61.22 101 VAL A N 1
ATOM 794 C CA . VAL A 1 101 ? -6.564 14.697 14.361 1.00 61.22 101 VAL A CA 1
ATOM 795 C C . VAL A 1 101 ? -7.129 14.480 12.970 1.00 61.22 101 VAL A C 1
ATOM 797 O O . VAL A 1 101 ? -7.576 13.342 12.713 1.00 61.22 101 VAL A O 1
#

Foldseek 3Di:
DDDPDPPVVVVVVVVVVVVVVVVVVVVVVVVVVPPDDVVVVCVVVQHWDWDWDWDDDVLFTPWIKIWTARPVVRDIDIDTDDQQDWDCDPVVNDIDGNSPD

Secondary structure (DSSP, 8-state):
-----SHHHHHHHHHHHHHHHHHHHHHHHHHHHT---HHHHHHHTTPPEEEEEEEEETTEEEEEEEEEEETTTTEEEEEE--TT-EEEETTTTEEEETT--

Sequence (101 aa):
MKNYQGIKSEKSVIFIFLVFFIIIVTSIIMITSLQTNPVAEIIENDEALKILFVLEDGEQVLFTDVFIYYPVSNRGALFNIPGNTGAIYSSLGRVDRIDAV